Protein AF-A0A2T1DHV4-F1 (afdb_monomer_lite)

Structure (mmCIF, N/CA/C/O backbone):
data_AF-A0A2T1DHV4-F1
#
_entry.id   AF-A0A2T1DHV4-F1
#
loop_
_atom_site.group_PDB
_atom_site.id
_atom_site.type_symbol
_atom_site.label_atom_id
_atom_site.label_alt_id
_atom_site.label_comp_id
_atom_site.label_asym_id
_atom_site.label_entity_id
_atom_site.label_seq_id
_atom_site.pdbx_PDB_ins_code
_atom_site.Cartn_x
_atom_site.Cartn_y
_atom_site.Cartn_z
_atom_site.occup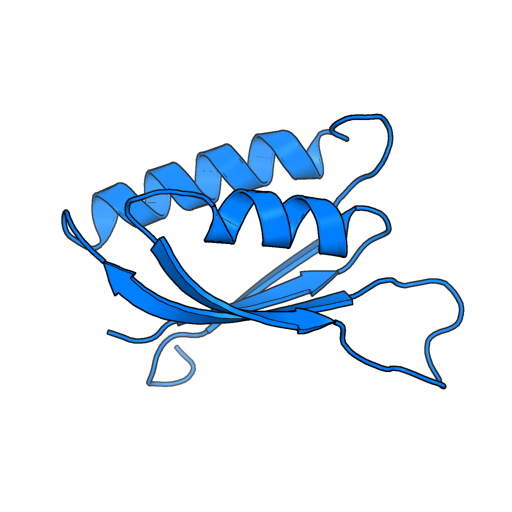ancy
_atom_site.B_iso_or_equiv
_atom_site.auth_seq_id
_atom_site.auth_comp_id
_atom_site.auth_asym_id
_atom_site.auth_atom_id
_atom_site.pdbx_PDB_model_num
ATOM 1 N N . MET A 1 1 ? 9.343 -5.874 -13.960 1.00 69.75 1 MET A N 1
ATOM 2 C CA . MET A 1 1 ? 9.178 -6.460 -12.614 1.00 69.75 1 MET A CA 1
ATOM 3 C C . MET A 1 1 ? 7.760 -6.170 -12.179 1.00 69.75 1 MET A C 1
ATOM 5 O O . MET A 1 1 ? 7.353 -5.023 -12.296 1.00 69.75 1 MET A O 1
ATOM 9 N N . GLN A 1 2 ? 7.029 -7.183 -11.727 1.00 76.94 2 GLN A N 1
ATOM 10 C CA . GLN A 1 2 ? 5.679 -7.020 -11.196 1.00 76.94 2 GLN A CA 1
ATOM 11 C C . GLN A 1 2 ? 5.666 -7.471 -9.738 1.00 76.94 2 GLN A C 1
ATOM 13 O O . GLN A 1 2 ? 6.242 -8.511 -9.417 1.00 76.94 2 GLN A O 1
ATOM 18 N N . IL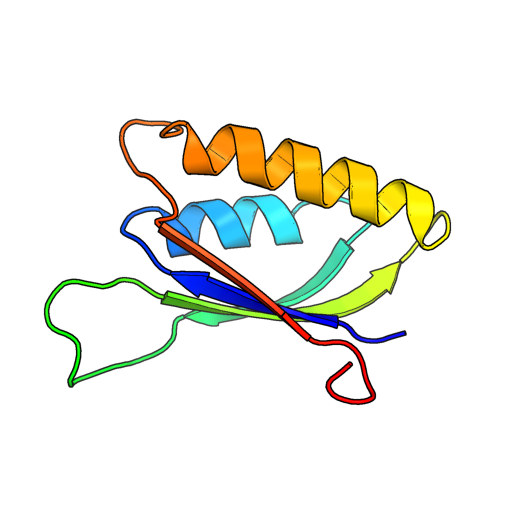E A 1 3 ? 5.046 -6.674 -8.874 1.00 83.94 3 ILE A N 1
ATOM 19 C CA . ILE A 1 3 ? 4.879 -6.981 -7.453 1.00 83.94 3 ILE A CA 1
ATOM 20 C C . ILE A 1 3 ? 3.387 -6.945 -7.159 1.00 83.94 3 ILE A C 1
ATOM 22 O O . ILE A 1 3 ? 2.723 -5.947 -7.440 1.00 83.94 3 ILE A O 1
ATOM 26 N N . GLN A 1 4 ? 2.863 -8.026 -6.596 1.00 88.12 4 GLN A N 1
ATOM 27 C CA . GLN A 1 4 ? 1.526 -8.028 -6.025 1.00 88.12 4 GLN A CA 1
ATOM 28 C C . GLN A 1 4 ? 1.620 -7.640 -4.552 1.00 88.12 4 GLN A C 1
ATOM 30 O O . GLN A 1 4 ? 2.488 -8.130 -3.832 1.00 88.12 4 GLN A O 1
ATOM 35 N N . ILE A 1 5 ? 0.729 -6.760 -4.111 1.00 88.94 5 ILE A N 1
ATOM 36 C CA . ILE A 1 5 ? 0.609 -6.344 -2.719 1.00 88.94 5 ILE A CA 1
ATOM 37 C C . ILE A 1 5 ? -0.800 -6.642 -2.214 1.00 88.94 5 ILE A C 1
ATOM 39 O O . ILE A 1 5 ? -1.776 -6.346 -2.897 1.00 88.94 5 ILE A O 1
ATOM 43 N N . SER A 1 6 ? -0.904 -7.214 -1.020 1.00 90.94 6 SER A N 1
ATOM 44 C CA . SER A 1 6 ? -2.152 -7.315 -0.261 1.00 90.94 6 SER A CA 1
ATOM 45 C C . SER A 1 6 ? -2.013 -6.492 1.009 1.00 90.94 6 SER A C 1
ATOM 47 O O . SER A 1 6 ? -0.987 -6.604 1.681 1.00 90.94 6 SER A O 1
ATOM 49 N N . VAL A 1 7 ? -3.015 -5.682 1.333 1.00 90.81 7 VAL A N 1
ATOM 50 C CA . VAL A 1 7 ? -3.062 -4.874 2.558 1.00 90.81 7 VAL A CA 1
ATOM 51 C C . VAL A 1 7 ? -4.346 -5.208 3.302 1.00 90.81 7 VAL A C 1
ATOM 53 O O . VAL A 1 7 ? -5.420 -5.165 2.713 1.00 90.81 7 VAL A O 1
ATOM 56 N N . GLU A 1 8 ? -4.234 -5.543 4.582 1.00 90.56 8 GLU A N 1
ATOM 57 C CA . GLU A 1 8 ? -5.357 -5.894 5.460 1.00 90.56 8 GLU A CA 1
ATOM 58 C C . GLU A 1 8 ? -5.380 -4.945 6.674 1.00 90.56 8 GLU A C 1
ATOM 60 O O . GLU A 1 8 ? -4.326 -4.503 7.144 1.00 90.56 8 GLU A O 1
ATOM 65 N N . GLY A 1 9 ? -6.575 -4.628 7.174 1.00 87.69 9 GLY A N 1
ATOM 66 C CA . GLY A 1 9 ? -6.823 -3.784 8.348 1.00 87.69 9 GLY A CA 1
ATOM 67 C C . GLY A 1 9 ? -7.771 -2.619 8.053 1.00 87.69 9 GLY A C 1
ATOM 68 O O . GLY A 1 9 ? -8.010 -2.262 6.900 1.00 87.69 9 GLY A O 1
ATOM 69 N N . GLU A 1 10 ? -8.297 -1.968 9.092 1.00 87.12 10 GLU A N 1
ATOM 70 C CA . GLU A 1 10 ? -9.285 -0.880 8.956 1.00 87.12 10 GLU A CA 1
ATOM 71 C C . GLU A 1 10 ? -8.808 0.300 8.087 1.00 87.12 10 GLU A C 1
ATOM 73 O O . GLU A 1 10 ? -9.612 1.043 7.512 1.00 87.12 10 GLU A O 1
ATOM 78 N N . GLY A 1 11 ? -7.489 0.483 7.986 1.00 87.75 11 GLY A N 1
ATOM 79 C CA . GLY A 1 11 ? -6.840 1.486 7.148 1.00 87.75 11 GLY A CA 1
ATOM 80 C C . GLY A 1 11 ? -6.507 1.033 5.722 1.00 87.75 11 GLY A C 1
ATOM 81 O O . GLY A 1 11 ? -5.935 1.835 4.986 1.00 87.75 11 GLY A O 1
ATOM 82 N N . ALA A 1 12 ? -6.831 -0.199 5.310 1.00 89.06 12 ALA A N 1
ATOM 83 C CA . ALA A 1 12 ? -6.339 -0.803 4.065 1.00 89.06 12 ALA A CA 1
ATOM 84 C C . ALA A 1 12 ? -6.635 0.037 2.815 1.00 89.06 12 ALA A C 1
ATOM 86 O O . ALA A 1 12 ? -5.726 0.334 2.045 1.00 89.06 12 ALA A O 1
ATOM 87 N N . ILE A 1 13 ? -7.877 0.504 2.647 1.00 90.12 13 ILE A N 1
ATOM 88 C CA . ILE A 1 13 ? -8.276 1.331 1.493 1.00 90.12 13 ILE A CA 1
ATOM 89 C C . ILE A 1 13 ? -7.454 2.621 1.420 1.00 90.12 13 ILE A C 1
ATOM 91 O O . ILE A 1 13 ? -6.905 2.950 0.367 1.00 90.12 13 ILE A O 1
ATOM 95 N N . ALA A 1 14 ? -7.338 3.341 2.538 1.00 90.62 14 ALA A N 1
ATOM 96 C CA . ALA A 1 14 ? -6.591 4.594 2.589 1.00 90.62 14 ALA A CA 1
ATOM 97 C C . ALA A 1 14 ? -5.095 4.355 2.343 1.00 90.62 14 ALA A C 1
ATOM 99 O O . ALA A 1 14 ? -4.478 5.052 1.546 1.00 90.62 14 ALA A O 1
ATOM 100 N N . ALA A 1 15 ? -4.530 3.323 2.972 1.00 91.06 15 ALA A N 1
ATOM 101 C CA . ALA A 1 15 ? -3.127 2.972 2.821 1.00 91.06 15 ALA A CA 1
ATOM 102 C C . ALA A 1 15 ? -2.779 2.595 1.377 1.00 91.06 15 ALA A C 1
ATOM 104 O O . ALA A 1 15 ? -1.782 3.070 0.837 1.00 91.06 15 ALA A O 1
ATOM 105 N N . THR A 1 16 ? -3.609 1.788 0.719 1.00 91.94 16 THR A N 1
ATOM 106 C CA . THR A 1 16 ? -3.392 1.420 -0.684 1.00 91.94 16 THR A CA 1
ATOM 107 C C . THR A 1 16 ? -3.607 2.598 -1.625 1.00 91.94 16 THR A C 1
ATOM 109 O O . THR A 1 16 ? -2.830 2.767 -2.558 1.00 91.94 16 THR A O 1
ATOM 112 N N . THR A 1 17 ? -4.586 3.463 -1.361 1.00 92.00 17 THR A N 1
ATOM 113 C CA . THR A 1 17 ? -4.768 4.697 -2.142 1.00 92.00 17 THR A CA 1
ATOM 114 C C . THR A 1 17 ? -3.521 5.582 -2.079 1.00 92.00 17 THR A C 1
ATOM 116 O O . THR A 1 17 ? -3.031 6.016 -3.122 1.00 92.00 17 THR A O 1
ATOM 119 N N . ASP A 1 18 ? -2.960 5.786 -0.884 1.00 92.31 18 ASP A N 1
ATOM 120 C CA . ASP A 1 18 ? -1.742 6.581 -0.691 1.00 92.31 18 ASP A CA 1
ATOM 121 C C . ASP A 1 18 ? -0.537 5.954 -1.412 1.00 92.31 18 ASP A C 1
ATOM 123 O O . ASP A 1 18 ? 0.229 6.664 -2.065 1.00 92.31 18 ASP A O 1
ATOM 127 N N . LEU A 1 19 ? -0.393 4.623 -1.360 1.00 90.44 19 LEU A N 1
ATOM 128 C CA . LEU A 1 19 ? 0.687 3.905 -2.044 1.00 90.44 19 LEU A CA 1
ATOM 129 C C . LEU A 1 19 ? 0.636 4.086 -3.566 1.00 90.44 19 LEU A C 1
ATOM 131 O O . LEU A 1 19 ? 1.652 4.377 -4.191 1.00 90.44 19 LEU A O 1
ATOM 135 N N . PHE A 1 20 ? -0.543 3.924 -4.168 1.00 91.62 20 PHE A N 1
ATOM 136 C CA . PHE A 1 20 ? -0.720 4.034 -5.620 1.00 91.62 20 PHE A CA 1
ATOM 137 C C . PHE A 1 20 ? -0.826 5.486 -6.113 1.00 91.62 20 PHE A C 1
ATOM 139 O O . PHE A 1 20 ? -0.880 5.715 -7.317 1.00 91.62 20 PHE A O 1
ATOM 146 N N . SER A 1 21 ? -0.824 6.462 -5.202 1.00 91.38 21 SER A N 1
ATOM 147 C CA . SER A 1 21 ? -0.702 7.888 -5.531 1.00 91.38 21 SER A CA 1
ATOM 148 C C . SER A 1 21 ? 0.759 8.356 -5.601 1.00 91.38 21 SER A C 1
ATOM 150 O O . SER A 1 21 ? 1.019 9.506 -5.956 1.00 91.38 21 SER A O 1
ATOM 152 N N . MET A 1 22 ? 1.725 7.496 -5.251 1.00 87.56 22 MET A N 1
ATOM 153 C CA . MET A 1 22 ? 3.148 7.818 -5.359 1.00 87.56 22 MET A CA 1
ATOM 154 C C . MET A 1 22 ? 3.580 7.863 -6.834 1.00 87.56 22 MET A C 1
ATOM 156 O O . MET A 1 22 ? 3.289 6.925 -7.573 1.00 87.56 22 MET A O 1
ATOM 160 N N . PRO A 1 23 ? 4.325 8.896 -7.271 1.00 83.88 23 PRO A N 1
ATOM 161 C CA . PRO A 1 23 ? 4.682 9.086 -8.682 1.00 83.88 23 PRO A CA 1
ATOM 162 C C . PRO A 1 23 ? 5.563 7.963 -9.253 1.00 83.88 23 PRO A C 1
ATOM 164 O O . PRO A 1 23 ? 5.532 7.703 -10.454 1.00 83.88 23 PRO A O 1
ATOM 167 N N . ASP A 1 24 ? 6.321 7.277 -8.394 1.00 82.25 24 ASP A N 1
ATOM 168 C CA . ASP A 1 24 ? 7.239 6.204 -8.791 1.00 82.25 24 ASP A CA 1
ATOM 169 C C . ASP A 1 24 ? 6.569 4.817 -8.819 1.00 82.25 24 ASP A C 1
ATOM 171 O O . ASP A 1 24 ? 7.187 3.833 -9.241 1.00 82.25 24 ASP A O 1
ATOM 175 N N . ILE A 1 25 ? 5.301 4.729 -8.393 1.00 84.50 25 ILE A N 1
ATOM 176 C CA . ILE A 1 25 ? 4.506 3.502 -8.349 1.00 84.50 25 ILE A CA 1
ATOM 177 C C . ILE A 1 25 ? 3.492 3.523 -9.489 1.00 84.50 25 ILE A C 1
ATOM 179 O O . ILE A 1 25 ? 2.535 4.288 -9.488 1.00 84.50 25 ILE A O 1
ATOM 183 N N . ASN A 1 26 ? 3.670 2.622 -10.453 1.00 85.62 26 ASN A N 1
ATOM 184 C CA . ASN A 1 26 ? 2.703 2.424 -11.528 1.00 85.62 26 ASN A CA 1
ATOM 185 C C . ASN A 1 26 ? 1.947 1.120 -11.318 1.00 85.62 26 ASN A C 1
ATOM 187 O O . ASN A 1 26 ? 2.566 0.066 -11.149 1.00 85.62 26 ASN A O 1
ATOM 191 N N . GLY A 1 27 ? 0.618 1.165 -11.375 1.00 87.75 27 GLY A N 1
ATOM 192 C CA . GLY A 1 27 ? -0.191 -0.026 -11.182 1.00 87.75 27 GLY A CA 1
ATOM 193 C C . GLY A 1 27 ? -1.666 0.243 -10.938 1.00 87.75 27 GLY A C 1
ATOM 194 O O . GLY A 1 27 ? -2.150 1.358 -11.104 1.00 87.75 27 GLY A O 1
ATOM 195 N N . THR A 1 28 ? -2.380 -0.808 -10.548 1.00 90.25 28 THR A N 1
ATOM 196 C CA . THR A 1 28 ? -3.805 -0.742 -10.204 1.00 90.25 28 THR A CA 1
ATOM 197 C C . THR A 1 28 ? -4.080 -1.555 -8.952 1.00 90.25 28 THR A C 1
ATOM 199 O O . THR A 1 28 ? -3.335 -2.482 -8.626 1.00 90.25 28 THR A O 1
ATOM 202 N N . TRP A 1 29 ? -5.153 -1.218 -8.248 1.00 93.81 29 TRP A N 1
ATOM 203 C CA . TRP A 1 29 ? -5.593 -1.948 -7.070 1.00 93.81 29 TRP A CA 1
ATOM 204 C C . TRP A 1 29 ? -7.115 -1.971 -6.991 1.00 93.81 29 TRP A C 1
ATOM 206 O O . TRP A 1 29 ? -7.796 -1.185 -7.651 1.00 93.81 29 TRP A O 1
ATOM 216 N N . LYS A 1 30 ? -7.641 -2.891 -6.186 1.00 91.75 30 LYS A N 1
ATOM 217 C CA . LYS A 1 30 ? -9.067 -2.993 -5.883 1.00 91.75 30 LYS A CA 1
ATOM 218 C C . LYS A 1 30 ? -9.298 -3.419 -4.429 1.00 91.75 30 LYS A C 1
ATOM 220 O O . LYS A 1 30 ? -8.447 -4.122 -3.871 1.00 91.75 30 LYS A O 1
ATOM 225 N N . PRO A 1 31 ? -10.427 -3.030 -3.814 1.00 88.88 31 PRO A N 1
ATOM 226 C CA . PRO A 1 31 ? -10.904 -3.666 -2.592 1.00 88.88 31 PRO A CA 1
ATOM 227 C C . PRO A 1 31 ? -11.117 -5.169 -2.807 1.00 88.88 31 PRO A C 1
ATOM 229 O O . PRO A 1 31 ? -11.436 -5.607 -3.917 1.00 88.88 31 PRO A O 1
ATOM 232 N N . VAL A 1 32 ? -10.926 -5.955 -1.752 1.00 84.88 32 VAL A N 1
ATOM 233 C CA . VAL A 1 32 ? -11.328 -7.362 -1.728 1.00 84.88 32 VAL A CA 1
ATOM 234 C C . VAL A 1 32 ? -12.770 -7.419 -1.227 1.00 84.88 32 VAL A C 1
ATOM 236 O O . VAL A 1 32 ? -13.031 -7.074 -0.078 1.00 84.88 32 VAL A O 1
ATOM 239 N N . ASP A 1 33 ? -13.700 -7.837 -2.087 1.00 65.38 33 ASP A N 1
ATOM 240 C CA . ASP A 1 33 ? -15.066 -8.168 -1.670 1.00 65.38 33 ASP A CA 1
ATOM 241 C C . ASP A 1 33 ? -15.035 -9.516 -0.945 1.00 65.38 33 ASP A C 1
ATOM 243 O O . ASP A 1 33 ? -15.084 -10.575 -1.568 1.00 65.38 33 ASP A O 1
ATOM 247 N N . GLU A 1 34 ? -14.915 -9.488 0.378 1.00 55.41 34 GLU A N 1
ATOM 248 C CA . GLU A 1 34 ? -15.103 -10.671 1.212 1.00 55.41 34 GLU A CA 1
ATOM 249 C C . GLU A 1 34 ? -16.432 -10.547 1.953 1.00 55.41 34 GLU A C 1
ATOM 251 O O . GLU A 1 34 ? -16.541 -9.919 3.001 1.00 55.41 34 GLU A O 1
ATOM 256 N N . THR A 1 35 ? -17.455 -11.205 1.410 1.00 53.84 35 THR A N 1
ATOM 257 C CA . THR A 1 35 ? -18.753 -11.427 2.068 1.00 53.84 35 THR A CA 1
ATOM 258 C C . THR A 1 35 ? -18.635 -12.336 3.309 1.00 53.84 35 THR A C 1
ATOM 260 O O . THR A 1 35 ? -19.631 -12.575 3.979 1.00 53.84 35 THR A O 1
ATOM 263 N N . GLU A 1 36 ? -17.433 -12.842 3.624 1.00 49.62 36 GLU A N 1
ATOM 264 C CA . GLU A 1 36 ? -17.180 -13.836 4.682 1.00 49.62 36 GLU A CA 1
ATOM 265 C C . GLU A 1 36 ? -16.225 -13.382 5.802 1.00 49.62 36 GLU A C 1
ATOM 267 O O . GLU A 1 36 ? -16.159 -14.048 6.834 1.00 49.62 36 GLU A O 1
ATOM 272 N N . ARG A 1 37 ? -15.504 -12.258 5.668 1.00 53.81 37 ARG A N 1
ATOM 273 C CA . ARG A 1 37 ? -14.700 -11.706 6.773 1.00 53.81 37 ARG A CA 1
ATOM 274 C C . ARG A 1 37 ? -15.415 -10.514 7.380 1.00 53.81 37 ARG A C 1
ATOM 276 O O . ARG A 1 37 ? -15.132 -9.365 7.054 1.00 53.81 37 ARG A O 1
ATOM 283 N N . GLU A 1 38 ? -16.354 -10.796 8.278 1.00 49.06 38 GLU A N 1
ATOM 284 C CA . GLU A 1 38 ? -16.899 -9.769 9.161 1.00 49.06 38 GLU A CA 1
ATOM 285 C C . GLU A 1 38 ? -15.725 -9.006 9.816 1.00 49.06 38 GLU A C 1
ATOM 287 O O . GLU A 1 38 ? -14.900 -9.590 10.514 1.00 49.06 38 GLU A O 1
ATOM 292 N N . ALA A 1 39 ? -15.646 -7.702 9.536 1.00 56.03 39 ALA A N 1
ATOM 293 C CA . ALA A 1 39 ? -14.750 -6.686 10.105 1.00 56.03 39 ALA A CA 1
ATOM 294 C C . ALA A 1 39 ? -13.360 -6.421 9.478 1.00 56.03 39 ALA A C 1
ATOM 296 O O . ALA A 1 39 ? -12.862 -5.312 9.677 1.00 56.03 39 ALA A O 1
ATOM 297 N N . VAL A 1 40 ? -12.736 -7.307 8.689 1.00 58.34 40 VAL A N 1
ATOM 298 C CA . VAL A 1 40 ? -11.384 -7.018 8.141 1.00 58.34 40 VAL A CA 1
ATOM 299 C C . VAL A 1 40 ? -11.465 -6.404 6.740 1.00 58.34 40 VAL A C 1
ATOM 301 O O . VAL A 1 40 ? -11.729 -7.093 5.760 1.00 58.34 40 VAL A O 1
ATOM 304 N N . LEU A 1 41 ? -11.198 -5.096 6.628 1.00 75.44 41 LEU A N 1
ATOM 305 C CA . LEU A 1 41 ? -11.053 -4.418 5.334 1.00 75.44 41 LEU A CA 1
ATOM 306 C C . LEU A 1 41 ? -9.739 -4.839 4.660 1.00 75.44 41 LEU A C 1
ATOM 308 O O . LEU A 1 41 ? -8.677 -4.785 5.279 1.00 75.44 41 LEU A O 1
ATOM 312 N N . ALA A 1 42 ? -9.796 -5.223 3.384 1.00 83.81 42 ALA A N 1
ATOM 313 C CA . ALA A 1 42 ? -8.615 -5.620 2.623 1.00 83.81 42 ALA A CA 1
ATOM 314 C C . ALA A 1 42 ? -8.610 -5.061 1.194 1.00 83.81 42 ALA A C 1
ATOM 316 O O . ALA A 1 42 ? -9.651 -4.807 0.582 1.00 83.81 42 ALA A O 1
ATOM 317 N N . THR A 1 43 ? -7.414 -4.881 0.647 1.00 83.81 43 THR A N 1
ATOM 318 C CA . THR A 1 43 ? -7.167 -4.447 -0.731 1.00 83.81 43 THR A CA 1
ATOM 319 C C . THR A 1 43 ? -6.064 -5.291 -1.358 1.00 83.81 43 THR A C 1
ATOM 321 O O . THR A 1 43 ? -5.143 -5.757 -0.684 1.00 83.81 43 THR A O 1
ATOM 324 N N . VAL A 1 44 ? -6.131 -5.457 -2.678 1.00 85.62 44 VAL A N 1
ATOM 325 C CA . VAL A 1 44 ? -5.071 -6.096 -3.464 1.00 85.62 44 VAL A CA 1
ATOM 326 C C . VAL A 1 44 ? -4.674 -5.180 -4.611 1.00 85.62 44 VAL A C 1
ATOM 328 O O . VAL A 1 44 ? -5.525 -4.686 -5.353 1.00 85.62 44 VAL A O 1
ATOM 331 N N . GLY A 1 45 ? -3.371 -4.966 -4.761 1.00 84.81 45 GLY A N 1
ATOM 332 C CA . GLY A 1 45 ? -2.767 -4.133 -5.789 1.00 84.81 45 GLY A CA 1
ATOM 333 C C . GLY A 1 45 ? -1.690 -4.859 -6.583 1.00 84.81 45 GLY A C 1
ATOM 334 O O . GLY A 1 45 ? -1.057 -5.796 -6.105 1.00 84.81 45 GLY A O 1
ATOM 335 N N . THR A 1 46 ? -1.471 -4.409 -7.813 1.00 84.25 46 THR A N 1
ATOM 336 C CA . THR A 1 46 ? -0.391 -4.863 -8.691 1.00 84.25 46 THR A CA 1
ATOM 337 C C . THR A 1 46 ? 0.438 -3.670 -9.137 1.00 84.25 46 THR A C 1
ATOM 339 O O . THR A 1 46 ? -0.079 -2.787 -9.817 1.00 84.25 46 THR A O 1
ATOM 342 N N . ILE A 1 47 ? 1.727 -3.680 -8.802 1.00 82.81 47 ILE A N 1
ATOM 343 C CA . ILE A 1 47 ? 2.730 -2.701 -9.232 1.00 82.81 47 ILE A CA 1
ATOM 344 C C . ILE A 1 47 ? 3.438 -3.273 -10.468 1.00 82.81 47 ILE A C 1
ATOM 346 O O . ILE A 1 47 ? 4.028 -4.349 -10.383 1.00 82.81 47 ILE A O 1
ATOM 350 N N . VAL A 1 48 ? 3.364 -2.591 -11.616 1.00 71.75 48 VAL A N 1
ATOM 351 C CA . VAL A 1 48 ? 3.843 -3.075 -12.935 1.00 71.75 48 VAL A CA 1
ATOM 352 C C . VAL A 1 48 ? 5.111 -2.384 -13.445 1.00 71.75 48 VAL A C 1
ATOM 354 O O . VAL A 1 48 ? 5.752 -2.879 -14.372 1.00 71.75 48 VAL A O 1
ATOM 357 N N . GLY A 1 49 ? 5.503 -1.260 -12.849 1.00 63.09 49 GLY A N 1
ATOM 358 C CA . GLY A 1 49 ? 6.670 -0.496 -13.278 1.00 63.09 49 GLY A CA 1
ATOM 359 C C . GLY A 1 49 ? 7.209 0.375 -12.158 1.00 63.09 49 GLY A C 1
ATOM 360 O O . GLY A 1 49 ? 6.437 0.940 -11.387 1.00 63.09 49 GLY A O 1
ATOM 361 N N . VAL A 1 50 ? 8.537 0.457 -12.080 1.00 62.53 50 VAL A N 1
ATOM 362 C CA . VAL A 1 50 ? 9.255 1.245 -11.079 1.00 62.53 50 VAL A CA 1
ATOM 363 C C . VAL A 1 50 ? 10.256 2.128 -11.795 1.00 62.53 50 VAL A C 1
ATOM 365 O O . VAL A 1 50 ? 11.125 1.632 -12.516 1.00 62.53 50 VAL A O 1
ATOM 368 N N . VAL A 1 51 ? 10.185 3.420 -11.506 1.00 61.38 51 VAL A N 1
ATOM 369 C CA . VAL A 1 51 ? 11.213 4.392 -11.871 1.00 61.38 51 VAL A CA 1
ATOM 370 C C . VAL A 1 51 ? 12.215 4.473 -10.707 1.00 61.38 51 VAL A C 1
ATOM 372 O O . VAL A 1 51 ? 11.812 4.715 -9.578 1.00 61.38 51 VAL A O 1
ATOM 375 N N . GLY A 1 52 ? 13.510 4.203 -10.938 1.00 63.44 52 GLY A N 1
ATOM 376 C CA . GLY A 1 52 ? 14.562 4.365 -9.907 1.00 63.44 52 GLY A CA 1
ATOM 377 C C . GLY A 1 52 ? 15.229 3.095 -9.343 1.00 63.44 52 GLY A C 1
ATOM 378 O O . GLY A 1 52 ? 16.122 3.205 -8.506 1.00 63.44 52 GLY A O 1
ATOM 379 N N . GLY A 1 53 ? 14.878 1.895 -9.823 1.00 69.19 53 GLY A N 1
ATOM 380 C CA . GLY A 1 53 ? 15.514 0.630 -9.404 1.00 69.19 53 GLY A CA 1
ATOM 381 C C . GLY A 1 53 ? 14.948 0.031 -8.105 1.00 69.19 53 GLY A C 1
ATOM 382 O O . GLY A 1 53 ? 14.179 0.665 -7.392 1.00 69.19 53 GLY A O 1
ATOM 383 N N . SER A 1 54 ? 15.289 -1.226 -7.797 1.00 71.00 54 SER A N 1
ATOM 384 C CA . SER A 1 54 ? 14.618 -2.017 -6.744 1.00 71.00 54 SER A CA 1
ATOM 385 C C . SER A 1 54 ? 14.842 -1.519 -5.309 1.00 71.00 54 SER A C 1
ATOM 387 O O . SER A 1 54 ? 13.937 -1.626 -4.481 1.00 71.00 54 SER A O 1
ATOM 389 N N . LEU A 1 55 ? 16.016 -0.955 -5.007 1.00 76.31 55 LEU A N 1
ATOM 390 C CA . LEU A 1 55 ? 16.363 -0.483 -3.661 1.00 76.31 55 LEU A CA 1
ATOM 391 C C . LEU A 1 55 ? 15.535 0.741 -3.238 1.00 76.31 55 LEU A C 1
ATOM 393 O O . LEU A 1 55 ? 15.020 0.774 -2.122 1.00 76.31 55 LEU A O 1
ATOM 397 N N . ALA A 1 56 ? 15.354 1.707 -4.143 1.00 76.44 56 ALA A N 1
ATOM 398 C CA . ALA A 1 56 ? 14.589 2.924 -3.873 1.00 76.44 56 ALA A CA 1
ATOM 399 C C . ALA A 1 56 ? 13.122 2.612 -3.520 1.00 76.44 56 ALA A C 1
ATOM 401 O O . ALA A 1 56 ? 12.564 3.200 -2.595 1.00 76.44 56 ALA A O 1
ATOM 402 N N . ILE A 1 57 ? 12.517 1.616 -4.180 1.00 77.94 57 ILE A N 1
ATOM 403 C CA . ILE A 1 57 ? 11.155 1.157 -3.853 1.00 77.94 57 ILE A CA 1
ATOM 404 C C . ILE A 1 57 ? 11.103 0.559 -2.456 1.00 77.94 57 ILE A C 1
ATOM 406 O O . ILE A 1 57 ? 10.160 0.812 -1.715 1.00 77.94 57 ILE A O 1
ATOM 410 N N . ALA A 1 58 ? 12.080 -0.283 -2.103 1.00 81.50 58 ALA A N 1
ATOM 411 C CA . ALA A 1 58 ? 12.075 -0.974 -0.822 1.00 81.50 58 ALA A CA 1
ATOM 412 C C . ALA A 1 58 ? 12.077 0.040 0.332 1.00 81.50 58 ALA A C 1
ATOM 414 O O . ALA A 1 58 ? 11.362 -0.134 1.320 1.00 81.50 58 ALA A O 1
ATOM 415 N N . GLU A 1 59 ? 12.818 1.138 0.179 1.00 86.19 59 GLU A N 1
ATOM 416 C CA . GLU A 1 59 ? 12.816 2.250 1.128 1.00 86.19 59 GLU A CA 1
ATOM 417 C C . GLU A 1 59 ? 11.477 2.998 1.159 1.00 86.19 59 GLU A C 1
ATOM 419 O O . GLU A 1 59 ? 10.949 3.248 2.248 1.00 86.19 59 GLU A O 1
ATOM 424 N N . GLN A 1 60 ? 10.891 3.302 -0.004 1.00 85.25 60 GLN A N 1
ATOM 425 C CA . GLN A 1 60 ? 9.581 3.956 -0.097 1.00 85.25 60 GLN A CA 1
ATOM 426 C C . GLN A 1 60 ? 8.462 3.102 0.527 1.00 85.25 60 GLN A C 1
ATOM 428 O O . GLN A 1 60 ? 7.716 3.598 1.373 1.00 85.25 60 GLN A O 1
ATOM 433 N N . LEU A 1 61 ? 8.396 1.805 0.203 1.00 87.12 61 LEU A N 1
ATOM 434 C CA . LEU A 1 61 ? 7.447 0.848 0.786 1.00 87.12 61 LEU A CA 1
ATOM 435 C C . LEU A 1 61 ? 7.630 0.727 2.298 1.00 87.12 61 LEU A C 1
ATOM 437 O O . LEU A 1 61 ? 6.652 0.702 3.043 1.00 87.12 61 LEU A O 1
ATOM 441 N N . ARG A 1 62 ? 8.878 0.696 2.779 1.00 88.31 62 ARG A N 1
ATOM 442 C CA . ARG A 1 62 ? 9.166 0.652 4.216 1.00 88.31 62 ARG A CA 1
ATOM 443 C C . ARG A 1 62 ? 8.689 1.916 4.930 1.00 88.31 62 ARG A C 1
ATOM 445 O O . ARG A 1 62 ? 8.183 1.819 6.049 1.00 88.31 62 ARG A O 1
ATOM 452 N N . LYS A 1 63 ? 8.878 3.093 4.328 1.00 89.94 63 LYS A N 1
ATOM 453 C CA . LYS A 1 63 ? 8.409 4.367 4.888 1.00 89.94 63 LYS A CA 1
ATOM 454 C C . LYS A 1 63 ? 6.883 4.402 4.944 1.00 89.94 63 LYS A C 1
ATOM 456 O O . LYS A 1 63 ? 6.334 4.630 6.018 1.00 89.94 63 LYS A O 1
ATOM 461 N N . TRP A 1 64 ? 6.229 4.078 3.831 1.00 91.31 64 TRP A N 1
ATOM 462 C CA . TRP A 1 64 ? 4.776 3.949 3.742 1.00 91.31 64 TRP A CA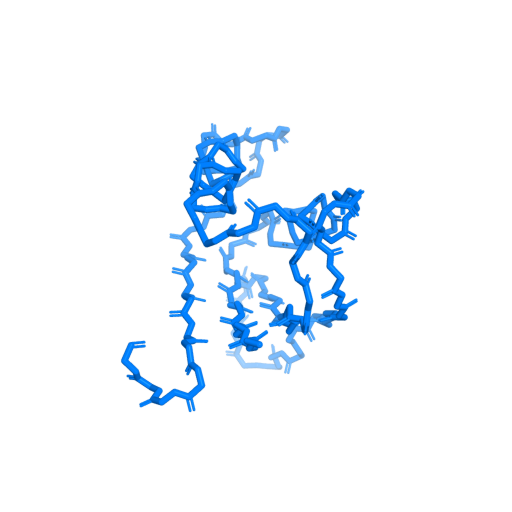 1
ATOM 463 C C . TRP A 1 64 ? 4.221 2.996 4.810 1.00 91.31 64 TRP A C 1
ATOM 465 O O . TRP A 1 64 ? 3.329 3.369 5.570 1.00 91.31 64 TRP A O 1
ATOM 475 N N . TYR A 1 65 ? 4.808 1.802 4.945 1.00 90.00 65 TYR A N 1
ATOM 476 C CA . TYR A 1 65 ? 4.377 0.818 5.937 1.00 90.00 65 TYR A CA 1
ATOM 477 C C . TYR A 1 65 ? 4.428 1.386 7.355 1.00 90.00 65 TYR A C 1
ATOM 479 O O . TYR A 1 65 ? 3.466 1.257 8.102 1.00 90.00 65 TYR A O 1
ATOM 487 N N . LYS A 1 66 ? 5.526 2.055 7.731 1.00 89.94 66 LYS A N 1
ATOM 488 C CA . LYS A 1 66 ? 5.668 2.650 9.069 1.00 89.94 66 LYS A CA 1
ATOM 489 C C . LYS A 1 66 ? 4.604 3.708 9.352 1.00 89.94 66 LYS A C 1
ATOM 491 O O . LYS A 1 66 ? 4.080 3.736 10.460 1.00 89.94 66 LYS A O 1
ATOM 496 N N . GLU A 1 67 ? 4.294 4.557 8.377 1.00 89.00 67 GLU A N 1
ATOM 497 C CA . GLU A 1 67 ? 3.293 5.619 8.530 1.00 89.00 67 GLU A CA 1
ATOM 498 C C . GLU A 1 67 ? 1.887 5.047 8.749 1.00 89.00 67 GLU A C 1
ATOM 500 O O . GLU A 1 67 ? 1.163 5.503 9.631 1.00 89.00 67 GLU A O 1
ATOM 505 N N . HIS A 1 68 ? 1.511 4.017 7.989 1.00 85.94 68 HIS A N 1
ATOM 506 C CA . HIS A 1 68 ? 0.172 3.432 8.064 1.00 85.94 68 HIS A CA 1
ATOM 507 C C . HIS A 1 68 ? 0.016 2.392 9.179 1.00 85.94 68 HIS A C 1
ATOM 509 O O . HIS A 1 68 ? -1.053 2.297 9.779 1.00 85.94 68 HIS A O 1
ATOM 515 N N . HIS A 1 69 ? 1.072 1.651 9.516 1.00 84.00 69 HIS A N 1
ATOM 516 C CA . HIS A 1 69 ? 1.065 0.716 10.643 1.00 84.00 69 HIS A CA 1
ATOM 517 C C . HIS A 1 69 ? 1.036 1.451 11.991 1.00 84.00 69 HIS A C 1
ATOM 519 O O . HIS A 1 69 ? 0.454 0.962 12.951 1.00 84.00 69 HIS A O 1
ATOM 525 N N . ALA A 1 70 ? 1.627 2.646 12.081 1.00 81.75 70 ALA A N 1
ATOM 526 C CA . ALA A 1 70 ? 1.566 3.468 13.291 1.00 81.75 70 ALA A CA 1
ATOM 527 C C . ALA A 1 70 ? 0.188 4.119 13.538 1.00 81.75 70 ALA A C 1
ATOM 529 O O . ALA A 1 70 ? 0.014 4.788 14.554 1.00 81.75 70 ALA A O 1
ATOM 530 N N . GLY A 1 71 ? -0.787 3.931 12.639 1.00 74.00 71 GLY A N 1
ATOM 531 C CA . GLY A 1 71 ? -2.154 4.422 12.823 1.00 74.00 71 GLY A CA 1
ATOM 532 C C . GLY A 1 71 ? -2.373 5.832 12.289 1.00 74.00 71 GLY A C 1
ATOM 533 O O . GLY A 1 71 ? -2.815 6.724 13.017 1.00 74.00 71 GLY A O 1
ATOM 534 N N . LYS A 1 72 ? -2.092 6.051 11.000 1.00 69.75 72 LYS A N 1
ATOM 535 C CA . LYS A 1 72 ? -2.426 7.311 10.321 1.00 69.75 72 LYS A CA 1
ATOM 536 C C . LYS A 1 72 ? -3.938 7.567 10.438 1.00 69.75 72 LYS A C 1
ATOM 538 O O . LYS A 1 72 ? -4.745 6.771 9.969 1.00 69.75 72 LYS A O 1
ATOM 543 N N . ASN A 1 73 ? -4.325 8.679 11.069 1.00 66.00 73 ASN A N 1
ATOM 544 C CA . ASN A 1 73 ? -5.724 9.047 11.350 1.00 66.00 73 ASN A CA 1
ATOM 545 C C . ASN A 1 73 ? -6.502 8.035 12.223 1.00 66.00 73 ASN A C 1
ATOM 547 O O . ASN A 1 73 ? -7.718 7.916 12.089 1.00 66.00 73 ASN A O 1
ATOM 551 N N . GLY A 1 74 ? -5.816 7.301 13.107 1.00 72.50 74 GLY A N 1
ATOM 552 C CA . GLY A 1 74 ? -6.448 6.366 14.047 1.00 72.50 74 GLY A CA 1
ATOM 553 C C . GL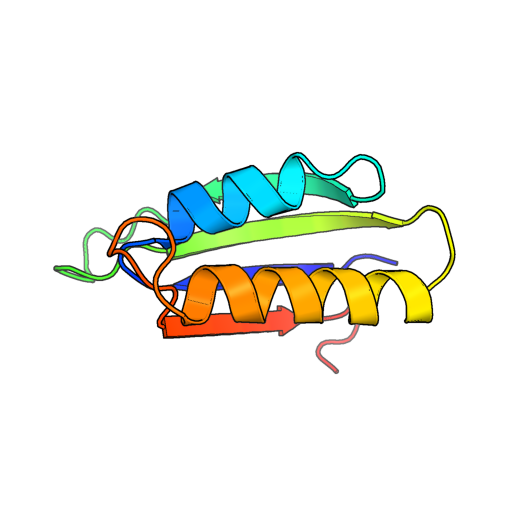Y A 1 74 ? -6.840 5.011 13.450 1.00 72.50 74 GLY A C 1
ATOM 554 O O . GLY A 1 74 ? -7.337 4.166 14.183 1.00 72.50 74 GLY A O 1
ATOM 555 N N . LYS A 1 75 ? -6.586 4.786 12.155 1.00 77.06 75 LYS A N 1
ATOM 556 C CA . LYS A 1 75 ? -6.782 3.498 11.477 1.00 77.06 75 LYS A CA 1
ATOM 557 C C . LYS A 1 75 ? -5.434 2.895 11.104 1.00 77.06 75 LYS A C 1
ATOM 559 O O . LYS A 1 75 ? -4.577 3.592 10.560 1.00 77.06 75 LYS A O 1
ATOM 564 N N . THR A 1 76 ? -5.253 1.608 11.372 1.00 84.12 76 THR A N 1
ATOM 565 C CA . THR A 1 76 ? -4.002 0.883 11.115 1.00 84.12 76 THR A CA 1
ATOM 566 C C . THR A 1 76 ? -4.143 -0.086 9.950 1.00 84.12 76 THR A C 1
ATOM 568 O O . THR A 1 76 ? -5.234 -0.561 9.629 1.00 84.12 76 THR A O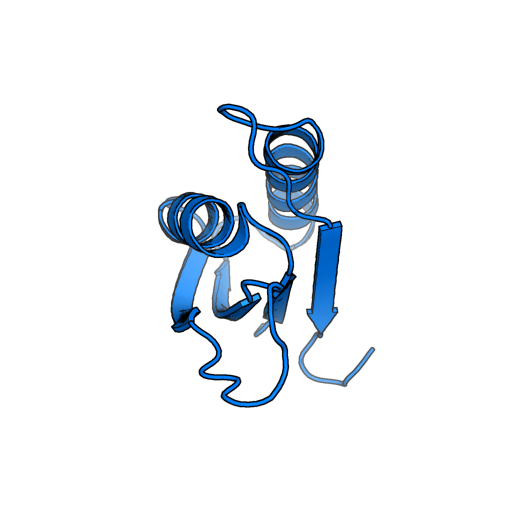 1
ATOM 571 N N . ILE A 1 77 ? -3.014 -0.384 9.312 1.00 87.19 77 ILE A N 1
ATOM 572 C CA . ILE A 1 77 ? -2.858 -1.629 8.556 1.00 87.19 77 ILE A CA 1
ATOM 573 C C . ILE A 1 77 ? -2.300 -2.686 9.505 1.00 87.19 77 ILE A C 1
ATOM 575 O O . ILE A 1 77 ? -1.394 -2.404 10.288 1.00 87.19 77 ILE A O 1
ATOM 579 N N . GLU A 1 78 ? -2.853 -3.885 9.443 1.00 85.19 78 GLU A N 1
ATOM 580 C CA . GLU A 1 78 ? -2.511 -5.001 10.327 1.00 85.19 78 GLU A CA 1
ATOM 581 C C . GLU A 1 78 ? -1.546 -5.965 9.645 1.00 85.19 78 GLU A C 1
ATOM 583 O O . GLU A 1 78 ? -0.680 -6.558 10.287 1.00 85.19 78 GLU A O 1
ATOM 588 N N . LYS A 1 79 ? -1.664 -6.101 8.320 1.00 84.94 79 LYS A N 1
ATOM 589 C CA . LYS A 1 79 ? -0.840 -7.018 7.540 1.00 84.94 79 LYS A CA 1
ATOM 590 C C . LYS A 1 79 ? -0.609 -6.497 6.132 1.00 84.94 79 LYS A C 1
ATOM 592 O O . LYS A 1 79 ? -1.509 -5.965 5.484 1.00 84.94 79 LYS A O 1
ATOM 597 N N . VAL A 1 80 ? 0.618 -6.691 5.655 1.00 87.38 80 VAL A N 1
ATOM 598 C CA . VAL A 1 80 ? 1.013 -6.442 4.269 1.00 87.38 80 VAL A CA 1
ATOM 599 C C . VAL A 1 80 ? 1.734 -7.672 3.739 1.00 87.38 80 VAL A C 1
ATOM 601 O O . VAL A 1 80 ? 2.679 -8.150 4.364 1.00 87.38 80 VAL A O 1
ATOM 604 N N . LEU A 1 81 ? 1.306 -8.170 2.582 1.00 86.94 81 LEU A N 1
ATOM 605 C CA . LEU A 1 81 ? 1.975 -9.249 1.858 1.00 86.94 81 LEU A CA 1
ATOM 606 C C . LEU A 1 81 ? 2.471 -8.717 0.515 1.00 86.94 81 LEU A C 1
ATOM 608 O O . LEU A 1 81 ? 1.672 -8.199 -0.259 1.00 86.94 81 LEU A O 1
ATOM 612 N N . LEU A 1 82 ? 3.767 -8.864 0.238 1.00 85.31 82 LEU A N 1
ATOM 613 C CA . LEU A 1 82 ? 4.388 -8.542 -1.049 1.00 85.31 82 LEU A CA 1
ATOM 614 C C . LEU A 1 82 ? 4.808 -9.845 -1.732 1.00 85.31 82 LEU A C 1
ATOM 616 O O . LEU A 1 82 ? 5.490 -10.658 -1.115 1.00 85.31 82 LEU A O 1
ATOM 620 N N . VAL A 1 83 ? 4.414 -10.037 -2.990 1.00 82.94 83 VAL A N 1
ATOM 621 C CA . VAL A 1 83 ? 4.727 -11.237 -3.778 1.00 82.94 83 VAL A CA 1
ATOM 622 C C . VAL A 1 83 ? 5.360 -10.822 -5.105 1.00 82.94 83 VAL A C 1
ATOM 624 O O . VAL A 1 83 ? 4.754 -10.078 -5.880 1.00 82.94 83 VAL A O 1
ATOM 627 N N . GLY A 1 84 ? 6.587 -11.282 -5.368 1.00 78.69 84 GLY A N 1
ATOM 628 C CA . GLY A 1 84 ? 7.268 -11.093 -6.651 1.00 78.69 84 GLY A CA 1
ATOM 629 C C . GLY A 1 84 ? 6.815 -12.094 -7.723 1.00 78.69 84 GLY A C 1
ATOM 630 O O . GLY A 1 84 ? 6.141 -13.079 -7.429 1.00 78.69 84 GLY A O 1
ATOM 631 N N . GLN A 1 85 ? 7.232 -11.879 -8.979 1.00 65.12 85 GLN A N 1
ATOM 632 C CA . GLN A 1 85 ? 6.839 -12.690 -10.153 1.00 65.12 85 GLN A CA 1
ATOM 633 C C . GLN A 1 85 ? 7.096 -14.211 -10.048 1.00 65.12 85 GLN A C 1
ATOM 635 O O . GLN A 1 85 ? 6.543 -14.950 -10.855 1.00 65.12 85 GLN A O 1
ATOM 640 N N . ASN A 1 86 ? 7.863 -14.690 -9.060 1.00 59.97 86 ASN A N 1
ATOM 641 C CA . ASN A 1 86 ? 8.175 -16.114 -8.870 1.00 59.97 86 ASN A CA 1
ATOM 642 C C . ASN A 1 86 ? 7.646 -16.707 -7.550 1.00 59.97 86 ASN A C 1
ATOM 644 O O . ASN A 1 86 ? 8.055 -17.806 -7.180 1.00 59.97 86 ASN A O 1
ATOM 648 N N . GLY A 1 87 ? 6.787 -15.996 -6.809 1.00 51.66 87 GLY A N 1
ATOM 649 C CA . GLY A 1 87 ? 6.319 -16.461 -5.494 1.00 51.66 87 GLY A CA 1
ATOM 650 C C . GLY A 1 87 ? 7.426 -16.561 -4.431 1.00 51.66 87 GLY A C 1
ATOM 651 O O . GLY A 1 87 ? 7.213 -17.192 -3.398 1.00 51.66 87 GLY A O 1
ATOM 652 N N . GLN A 1 88 ? 8.588 -15.957 -4.708 1.00 48.41 88 GLN A N 1
ATOM 653 C CA . GLN A 1 88 ? 9.718 -15.768 -3.796 1.00 48.41 88 GLN A CA 1
ATOM 654 C C . GLN A 1 88 ? 9.776 -14.320 -3.319 1.00 48.41 88 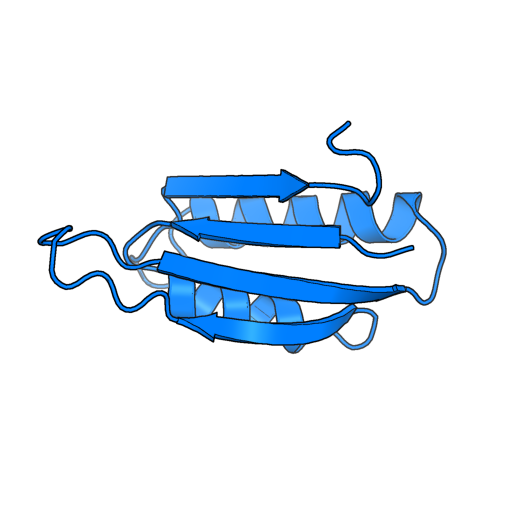GLN A C 1
ATOM 656 O O . GLN A 1 88 ? 9.421 -13.424 -4.127 1.00 48.41 88 GLN A O 1
#

Sequence (88 aa):
MQIQISVEGEGAIAATTDLFSMPDINGTWKPVDETEREAVLATVGTIVGVVGGSLAIAEQLRKWYKEHHAGKNGKTIEKVLLVGQNGQ

pLDDT: mean 79.62, std 12.31, range [48.41, 93.81]

Radius of gyration: 12.75 Å; chains: 1; bounding box: 35×26×27 Å

Secondary structure (DSSP, 8-state):
--EEEEEESTTHHHHHHHHHTSTTEEEEEEE---TT-TT--EEEEEEEEESS-HHHHHHHHHHHHHHHHT-GGG----EEEEEETT--

Organism: NCBI:txid1920490

Foldseek 3Di:
DKKKKKWKWPCAVVLVVVVCPDPQFDWDKDWDPDPPDPHMTMMMIMTDGGDPDDVVVVVVVVVSQVCQQVQPPNIHTPDMDMADPPRD